Protein AF-M0CWA2-F1 (afdb_monomer_lite)

Organism: NCBI:txid1227487

Secondary structure (DSSP, 8-state):
-HHHHHH-SS-EEEEEEEESS-EEEEEE-HHHHTTSSSHHHHHHHHHHHHHHHHHHHHHHHHHHTTS--TT-EEEEEEEETTEEEEEEEETTEEEEEEE-TT--HHHHHHHHHHHTT-

Structure (mmCIF, N/CA/C/O backbone):
data_AF-M0CWA2-F1
#
_entry.id   AF-M0CWA2-F1
#
loop_
_atom_site.group_PDB
_atom_site.id
_atom_site.type_symbol
_atom_site.label_atom_id
_atom_site.label_alt_id
_atom_site.label_comp_id
_atom_site.label_asym_id
_atom_site.label_entity_id
_atom_site.label_seq_id
_atom_site.pdbx_PDB_ins_code
_atom_site.Cartn_x
_atom_site.Cartn_y
_atom_site.Cartn_z
_atom_site.occupancy
_atom_site.B_iso_or_equiv
_atom_site.auth_seq_id
_atom_site.auth_comp_id
_atom_site.auth_asym_id
_atom_site.auth_atom_id
_atom_site.pdbx_PDB_model_num
ATOM 1 N N . MET A 1 1 ? -8.587 -8.935 -3.428 1.00 77.00 1 MET A N 1
ATOM 2 C CA . MET A 1 1 ? -7.908 -8.562 -4.691 1.00 77.00 1 MET A CA 1
ATOM 3 C C . MET A 1 1 ? -8.862 -8.259 -5.840 1.00 77.00 1 MET A C 1
ATOM 5 O O . MET A 1 1 ? -8.631 -7.274 -6.528 1.00 77.00 1 MET A O 1
ATOM 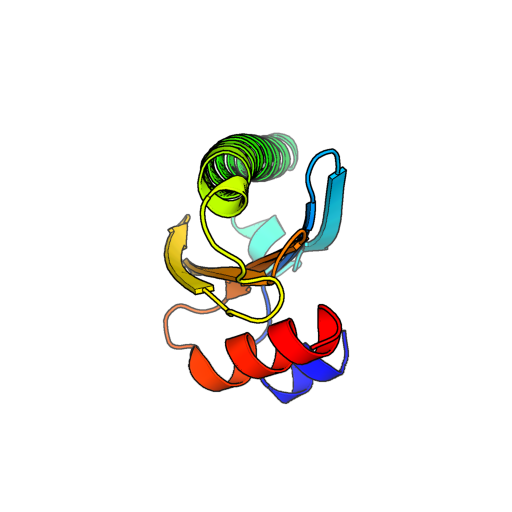9 N N . GLU A 1 2 ? -9.936 -9.028 -6.055 1.00 81.81 2 GLU A N 1
ATOM 10 C CA . GLU A 1 2 ? -10.911 -8.714 -7.119 1.00 81.81 2 GLU A CA 1
ATOM 11 C C . GLU A 1 2 ? -11.563 -7.329 -6.984 1.00 81.81 2 GLU A C 1
ATOM 13 O O . GLU A 1 2 ? -11.752 -6.662 -7.994 1.00 81.81 2 GLU A O 1
ATOM 18 N N . THR A 1 3 ? -11.842 -6.863 -5.760 1.00 83.38 3 THR A N 1
ATOM 19 C CA . THR A 1 3 ? -12.430 -5.534 -5.503 1.00 83.38 3 THR A CA 1
ATOM 20 C C . THR A 1 3 ? -11.581 -4.401 -6.080 1.00 83.38 3 THR A C 1
ATOM 22 O O . THR A 1 3 ? -12.081 -3.587 -6.848 1.00 83.38 3 THR A O 1
ATOM 25 N N . LEU A 1 4 ? -10.275 -4.396 -5.789 1.00 84.06 4 LEU A N 1
ATOM 26 C CA . LEU A 1 4 ? -9.340 -3.399 -6.319 1.00 84.06 4 LEU A CA 1
ATOM 27 C C . LEU A 1 4 ? -9.219 -3.488 -7.842 1.00 84.06 4 LEU A C 1
ATOM 29 O O . LEU A 1 4 ? -9.247 -2.468 -8.516 1.00 84.06 4 LEU A O 1
ATOM 33 N N . ARG A 1 5 ? -9.154 -4.706 -8.396 1.00 84.19 5 ARG A N 1
ATOM 34 C CA . ARG A 1 5 ? -9.082 -4.908 -9.852 1.00 84.19 5 ARG A CA 1
ATOM 35 C C . ARG A 1 5 ? -10.316 -4.400 -10.596 1.00 84.19 5 ARG A C 1
ATOM 37 O O . ARG A 1 5 ? -10.178 -3.953 -11.721 1.00 84.19 5 ARG A O 1
ATOM 44 N N . ARG A 1 6 ? -11.507 -4.478 -9.995 1.00 86.44 6 ARG A N 1
ATOM 45 C CA . ARG A 1 6 ? -12.745 -3.935 -10.587 1.00 86.44 6 ARG A CA 1
ATOM 46 C C . ARG A 1 6 ? -12.842 -2.415 -10.467 1.00 86.44 6 ARG A C 1
ATOM 48 O O . ARG A 1 6 ? -13.552 -1.800 -11.252 1.00 86.44 6 ARG A O 1
ATOM 55 N N . ALA A 1 7 ? -12.183 -1.837 -9.466 1.00 86.88 7 ALA A N 1
ATOM 56 C CA . ALA A 1 7 ? -12.152 -0.397 -9.239 1.00 86.88 7 ALA A CA 1
ATOM 57 C C . ALA A 1 7 ? -11.064 0.318 -10.055 1.00 86.88 7 ALA A C 1
ATOM 59 O O . ALA A 1 7 ? -11.153 1.528 -10.255 1.00 86.88 7 ALA A O 1
ATOM 60 N N . ALA A 1 8 ? -10.040 -0.412 -10.498 1.00 85.94 8 ALA A N 1
ATOM 61 C CA . ALA A 1 8 ? -8.975 0.116 -11.332 1.00 85.94 8 ALA A CA 1
ATOM 62 C C . ALA A 1 8 ? -9.403 0.163 -12.807 1.00 85.94 8 ALA A C 1
ATOM 64 O O . ALA A 1 8 ? -10.035 -0.765 -13.308 1.00 85.94 8 ALA A O 1
ATOM 65 N N . ASP A 1 9 ? -9.041 1.247 -13.489 1.00 82.50 9 ASP A N 1
ATOM 66 C CA . ASP A 1 9 ? -9.178 1.374 -14.942 1.00 82.50 9 ASP A CA 1
ATOM 67 C C . ASP A 1 9 ? -7.967 0.721 -15.640 1.00 82.50 9 ASP A C 1
ATOM 69 O O . ASP A 1 9 ? -8.109 0.112 -16.694 1.00 82.50 9 ASP A O 1
ATOM 73 N N . GLU A 1 10 ? -6.801 0.782 -14.990 1.00 87.62 10 GLU A N 1
ATOM 74 C CA . GLU A 1 10 ? -5.520 0.225 -15.419 1.00 87.62 10 GLU A CA 1
ATOM 75 C C . GLU A 1 10 ? -5.021 -0.867 -14.446 1.00 87.62 10 GLU A C 1
ATOM 77 O O . GLU A 1 10 ? -5.470 -0.945 -13.297 1.00 87.62 10 GLU A O 1
ATOM 82 N N . PRO A 1 11 ? -4.065 -1.722 -14.855 1.00 86.44 11 PRO A N 1
ATOM 83 C CA . PRO A 1 11 ? -3.453 -2.700 -13.962 1.00 86.44 11 PRO A CA 1
ATOM 84 C C . PRO A 1 11 ? -2.823 -2.056 -12.717 1.00 86.44 11 PRO A C 1
ATOM 86 O O . PRO A 1 11 ? -2.191 -1.004 -12.781 1.00 86.44 11 PRO A O 1
ATOM 89 N N . ILE A 1 12 ? -2.969 -2.725 -11.573 1.00 90.62 12 ILE A N 1
ATOM 90 C CA . ILE A 1 12 ? -2.335 -2.312 -10.318 1.00 90.62 12 ILE A CA 1
ATOM 91 C C . ILE A 1 12 ? -0.933 -2.909 -10.262 1.00 90.62 12 ILE A C 1
ATOM 93 O O . ILE A 1 12 ? -0.773 -4.115 -10.431 1.00 90.62 12 ILE A O 1
ATOM 97 N N . ASP A 1 13 ? 0.063 -2.075 -9.986 1.00 92.00 13 ASP A N 1
ATOM 98 C CA . ASP A 1 13 ? 1.467 -2.469 -9.988 1.00 92.00 13 ASP A CA 1
ATOM 99 C C . ASP A 1 13 ? 1.945 -3.027 -8.657 1.00 92.00 13 ASP A C 1
ATOM 101 O O . ASP A 1 13 ? 2.770 -3.936 -8.629 1.00 92.00 13 ASP A O 1
ATOM 105 N N . LEU A 1 14 ? 1.430 -2.501 -7.549 1.00 93.12 14 LEU A N 1
ATOM 106 C CA . LEU A 1 14 ? 1.772 -2.979 -6.217 1.00 93.12 14 LEU A CA 1
ATOM 107 C C . LEU A 1 14 ? 0.575 -2.867 -5.286 1.00 93.12 14 LEU A C 1
ATOM 109 O O . LEU A 1 14 ? -0.151 -1.874 -5.322 1.00 93.12 14 LEU A O 1
ATOM 113 N N . VAL A 1 15 ? 0.399 -3.876 -4.432 1.00 93.19 15 VAL A N 1
ATOM 114 C CA . VAL A 1 15 ? -0.535 -3.832 -3.301 1.00 93.19 15 VAL A CA 1
ATOM 115 C C . VAL A 1 15 ? 0.176 -4.333 -2.057 1.00 93.19 15 VAL A C 1
ATOM 117 O O . VAL A 1 15 ? 0.625 -5.481 -2.020 1.00 93.19 15 VAL A O 1
ATOM 120 N N . ALA A 1 16 ? 0.212 -3.498 -1.026 1.00 91.56 16 ALA A N 1
ATOM 121 C CA . ALA A 1 16 ? 0.672 -3.871 0.303 1.00 91.56 16 ALA A CA 1
ATOM 122 C C . ALA A 1 16 ? -0.311 -3.378 1.369 1.00 91.56 16 ALA A C 1
ATOM 124 O O . ALA A 1 16 ? -0.945 -2.336 1.205 1.00 91.56 16 ALA A O 1
ATOM 125 N N . VAL A 1 17 ? -0.441 -4.121 2.464 1.00 88.69 17 VAL A N 1
ATOM 126 C CA . VAL A 1 17 ? -1.149 -3.674 3.672 1.00 88.69 17 VAL A CA 1
ATOM 127 C C . VAL A 1 17 ? -0.120 -3.492 4.764 1.00 88.69 17 VAL A C 1
ATOM 129 O O . VAL A 1 17 ? 0.789 -4.302 4.902 1.00 88.69 17 VAL A O 1
ATOM 132 N N . TYR A 1 18 ? -0.273 -2.447 5.556 1.00 83.94 18 TYR A N 1
ATOM 133 C CA . TYR A 1 18 ? 0.570 -2.211 6.712 1.00 83.94 18 TYR A CA 1
ATOM 134 C C . TYR A 1 18 ? -0.276 -1.964 7.954 1.00 83.94 18 TYR A C 1
ATOM 136 O O . TYR A 1 18 ? -1.417 -1.497 7.901 1.00 83.94 18 TYR A O 1
ATOM 144 N N . GLY A 1 19 ? 0.298 -2.310 9.094 1.00 76.88 19 GLY A N 1
ATOM 145 C CA . GLY A 1 19 ? -0.230 -2.016 10.416 1.00 76.88 19 GLY A CA 1
ATOM 146 C C . GLY A 1 19 ? 0.904 -1.621 11.351 1.00 76.88 19 GLY A C 1
ATOM 147 O O . GLY A 1 19 ? 2.048 -1.464 10.931 1.00 76.88 19 GLY A O 1
ATOM 148 N N . ALA A 1 20 ? 0.604 -1.512 12.644 1.00 71.06 20 ALA A N 1
ATOM 149 C CA . ALA A 1 20 ? 1.572 -1.068 13.651 1.00 71.06 20 ALA A CA 1
ATOM 150 C C . ALA A 1 20 ? 2.892 -1.862 13.661 1.00 71.06 20 ALA A C 1
ATOM 152 O O . ALA A 1 20 ? 3.935 -1.325 14.028 1.00 71.06 20 ALA A O 1
ATOM 153 N N . THR A 1 21 ? 2.844 -3.142 13.289 1.00 72.25 21 THR A N 1
ATOM 154 C CA . THR A 1 21 ? 3.984 -4.062 13.378 1.00 72.25 21 THR A CA 1
ATOM 155 C C . THR A 1 21 ? 4.166 -4.937 12.140 1.00 72.25 21 THR A C 1
ATOM 157 O O . THR A 1 21 ? 4.999 -5.839 12.175 1.00 72.25 21 THR A O 1
ATOM 160 N N . SER A 1 22 ? 3.383 -4.739 11.077 1.00 79.50 22 SER A N 1
ATOM 161 C CA . SER A 1 22 ? 3.458 -5.579 9.878 1.00 79.50 22 SER A CA 1
ATOM 162 C C . SER A 1 22 ? 3.410 -4.756 8.601 1.00 79.50 22 SER A C 1
ATOM 164 O O . SER A 1 22 ? 2.781 -3.699 8.547 1.00 79.50 22 SER A O 1
ATOM 166 N N . PHE A 1 23 ? 4.095 -5.270 7.584 1.00 83.31 23 PHE A N 1
ATOM 167 C CA . PHE A 1 23 ? 4.020 -4.823 6.204 1.00 83.31 23 PHE A CA 1
ATOM 168 C C . PHE A 1 23 ? 3.902 -6.075 5.336 1.00 83.31 23 PHE A C 1
ATOM 170 O O . PHE A 1 23 ? 4.849 -6.847 5.193 1.00 83.31 23 PHE A O 1
ATOM 177 N N . ASP A 1 24 ? 2.707 -6.298 4.812 1.00 87.94 24 ASP A N 1
ATOM 178 C CA . ASP A 1 24 ? 2.319 -7.488 4.078 1.00 87.94 24 ASP A CA 1
ATOM 179 C C . ASP A 1 24 ? 2.178 -7.126 2.596 1.00 87.94 24 ASP A C 1
ATOM 181 O O . ASP A 1 24 ? 1.243 -6.434 2.186 1.00 87.94 24 ASP A O 1
ATOM 185 N N . LEU A 1 25 ? 3.130 -7.581 1.780 1.00 89.44 25 LEU A N 1
ATOM 186 C CA . LEU A 1 25 ? 3.126 -7.385 0.332 1.00 89.44 25 LEU A CA 1
ATOM 187 C C . LEU A 1 25 ? 2.267 -8.466 -0.339 1.00 89.44 25 LEU A C 1
ATOM 189 O O . LEU A 1 25 ? 2.610 -9.646 -0.313 1.00 89.44 25 LEU A O 1
ATOM 193 N N . PHE A 1 26 ? 1.164 -8.067 -0.971 1.00 90.00 26 PHE A N 1
ATOM 194 C CA . PHE A 1 26 ? 0.215 -8.991 -1.605 1.00 90.00 26 PHE A CA 1
ATOM 195 C C . PHE A 1 26 ? 0.412 -9.121 -3.108 1.00 90.00 26 PHE A C 1
ATOM 197 O O . PHE A 1 26 ? 0.031 -10.136 -3.695 1.00 90.00 26 PHE A O 1
ATOM 204 N N . HIS A 1 27 ? 0.936 -8.081 -3.753 1.00 90.81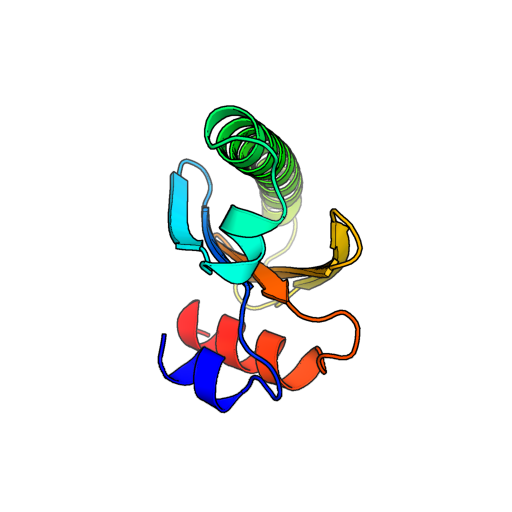 27 HIS A N 1
ATOM 205 C CA . HIS A 1 27 ? 1.117 -8.077 -5.195 1.00 90.81 27 HIS A CA 1
ATOM 206 C C . HIS A 1 27 ? 2.219 -7.132 -5.630 1.00 90.81 27 HIS A C 1
ATOM 208 O O . HIS A 1 27 ? 2.329 -6.025 -5.113 1.00 90.81 27 HIS A O 1
ATOM 214 N N . VAL A 1 28 ? 2.965 -7.593 -6.628 1.00 91.56 28 VAL A N 1
ATOM 215 C CA . VAL A 1 28 ? 3.882 -6.825 -7.461 1.00 91.56 28 VAL A CA 1
ATOM 216 C C . VAL A 1 28 ? 3.627 -7.288 -8.894 1.00 91.56 28 VAL A C 1
ATOM 218 O O . VAL A 1 28 ? 3.558 -8.496 -9.139 1.00 91.56 28 VAL A O 1
ATOM 221 N N . SER A 1 29 ? 3.435 -6.359 -9.824 1.00 90.44 29 SER A N 1
ATOM 222 C CA . SER A 1 29 ? 3.245 -6.672 -11.238 1.00 90.44 29 SER A CA 1
ATOM 223 C C . SER A 1 29 ? 4.580 -7.022 -11.905 1.00 90.44 29 SER A C 1
ATOM 225 O O . SER A 1 29 ? 5.650 -6.548 -11.506 1.00 90.44 29 SER A O 1
ATOM 227 N N . ASP A 1 30 ? 4.530 -7.822 -12.972 1.00 88.38 30 ASP A N 1
ATOM 228 C CA . ASP A 1 30 ? 5.693 -8.035 -13.842 1.00 88.38 30 ASP A CA 1
ATOM 229 C C . ASP A 1 30 ? 6.176 -6.720 -14.466 1.00 88.38 30 ASP A C 1
ATOM 231 O O . ASP A 1 30 ? 7.375 -6.506 -14.592 1.00 88.38 30 ASP A O 1
ATOM 235 N N . ALA A 1 31 ? 5.260 -5.802 -14.795 1.00 86.88 31 ALA A N 1
ATOM 236 C CA . ALA A 1 31 ? 5.599 -4.497 -15.361 1.00 86.88 31 ALA A CA 1
ATOM 237 C C . ALA A 1 31 ? 6.366 -3.600 -14.376 1.00 86.88 31 ALA A C 1
ATOM 239 O O . ALA A 1 31 ? 7.238 -2.839 -14.791 1.00 86.88 31 ALA A O 1
ATOM 240 N N . LEU A 1 32 ? 6.047 -3.670 -13.081 1.00 87.94 32 LEU A N 1
ATOM 241 C CA . LEU A 1 32 ? 6.819 -3.008 -12.032 1.00 87.94 32 LEU A CA 1
ATOM 242 C C . LEU A 1 32 ? 8.157 -3.704 -11.820 1.00 87.94 32 LEU A C 1
ATOM 244 O O . LEU A 1 32 ? 9.183 -3.042 -11.733 1.00 87.94 32 LEU A O 1
ATOM 248 N N . SER A 1 33 ? 8.162 -5.034 -11.798 1.00 87.94 33 SER A N 1
ATOM 249 C CA . SER A 1 33 ? 9.394 -5.805 -11.618 1.00 87.94 33 SER A CA 1
ATOM 250 C C . SER A 1 33 ? 10.393 -5.555 -12.750 1.00 87.94 33 SER A C 1
ATOM 252 O O . SER A 1 33 ? 11.579 -5.394 -12.491 1.00 87.94 33 SER A O 1
ATOM 254 N N . ALA A 1 34 ? 9.909 -5.454 -13.990 1.00 88.69 34 ALA A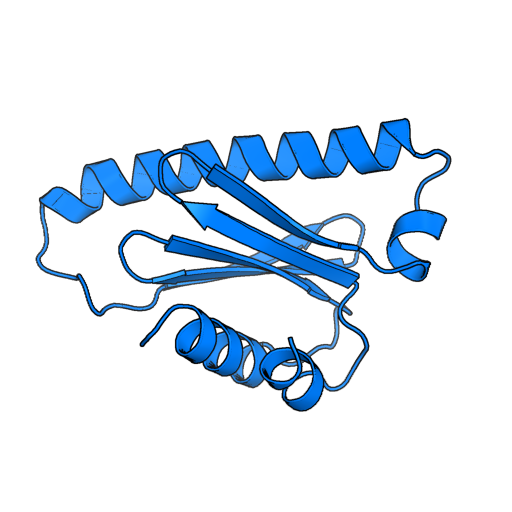 N 1
ATOM 255 C CA . ALA A 1 34 ? 10.717 -5.195 -15.177 1.00 88.69 34 ALA A CA 1
ATOM 256 C C . ALA A 1 34 ? 11.204 -3.741 -15.298 1.00 88.69 34 ALA A C 1
ATOM 258 O O . ALA A 1 34 ? 12.087 -3.479 -16.110 1.00 88.69 34 ALA A O 1
ATOM 259 N N . SER A 1 35 ? 10.644 -2.793 -14.531 1.00 88.69 35 SER A N 1
ATOM 260 C CA . SER A 1 35 ? 11.152 -1.413 -14.514 1.00 88.69 35 SER A CA 1
ATOM 261 C C . SER A 1 35 ? 12.389 -1.219 -13.634 1.00 88.69 35 SER A C 1
ATOM 263 O O . SER A 1 35 ? 12.977 -0.144 -13.680 1.00 88.69 35 SER A O 1
ATOM 265 N N . TYR A 1 36 ? 12.791 -2.232 -12.862 1.00 87.81 36 TYR A N 1
ATOM 266 C CA . TYR A 1 36 ? 14.044 -2.223 -12.106 1.00 87.81 36 TYR A CA 1
ATOM 267 C C . TYR A 1 36 ? 15.100 -3.063 -12.825 1.00 87.81 36 TYR A C 1
ATOM 269 O O . TYR A 1 36 ? 14.787 -4.123 -13.369 1.00 87.81 36 TYR A O 1
ATOM 277 N N . ASP A 1 37 ? 16.357 -2.611 -12.786 1.00 85.31 37 ASP A N 1
ATOM 278 C CA . ASP A 1 37 ? 17.495 -3.330 -13.377 1.00 85.31 37 ASP A CA 1
ATOM 279 C C . ASP A 1 37 ? 17.672 -4.730 -12.778 1.00 85.31 37 ASP A C 1
ATOM 281 O O . ASP A 1 37 ? 18.055 -5.681 -13.463 1.00 85.31 37 ASP A O 1
ATOM 285 N N . ASP A 1 38 ? 17.380 -4.866 -11.484 1.00 87.00 38 ASP A N 1
ATOM 286 C CA . ASP A 1 38 ? 17.518 -6.113 -10.760 1.00 87.00 38 ASP A CA 1
ATOM 287 C C . ASP A 1 38 ? 16.535 -6.223 -9.581 1.00 87.00 38 ASP A C 1
ATOM 289 O O . ASP A 1 38 ? 15.966 -5.250 -9.077 1.00 87.00 38 ASP A O 1
ATOM 293 N N . ARG A 1 39 ? 16.347 -7.459 -9.110 1.00 83.56 39 ARG A N 1
ATOM 294 C CA . ARG A 1 39 ? 15.432 -7.770 -8.006 1.00 83.56 39 ARG A CA 1
ATOM 295 C C . ARG A 1 39 ? 15.856 -7.129 -6.682 1.00 83.56 39 ARG A C 1
ATOM 297 O O . ARG A 1 39 ? 14.981 -6.832 -5.874 1.00 83.56 39 ARG A O 1
ATOM 304 N N . ALA A 1 40 ? 17.152 -6.966 -6.416 1.00 85.50 40 ALA A N 1
ATOM 305 C CA . ALA A 1 40 ? 17.610 -6.327 -5.185 1.00 85.50 40 ALA A CA 1
ATOM 306 C C . ALA A 1 40 ? 17.224 -4.844 -5.166 1.00 85.50 40 ALA A C 1
ATOM 308 O O . ALA A 1 40 ? 16.777 -4.372 -4.126 1.00 85.50 40 ALA A O 1
ATOM 309 N N . SER A 1 41 ? 17.288 -4.159 -6.311 1.00 86.94 41 SER A N 1
ATOM 310 C CA . SER A 1 41 ? 16.827 -2.772 -6.447 1.00 86.94 41 SER A CA 1
ATOM 311 C C . SER A 1 41 ? 15.326 -2.631 -6.148 1.00 86.94 41 SER A C 1
ATOM 313 O O . SER A 1 41 ? 14.944 -1.826 -5.302 1.00 86.94 41 SER A O 1
ATOM 315 N N . LEU A 1 42 ? 14.477 -3.494 -6.723 1.00 86.31 42 LEU A N 1
ATOM 316 C CA . LEU A 1 42 ? 13.044 -3.542 -6.389 1.00 86.31 42 LEU A CA 1
ATOM 317 C C . LEU A 1 42 ? 12.802 -3.795 -4.890 1.00 86.31 42 LEU A C 1
ATOM 319 O O . LEU A 1 42 ? 11.975 -3.136 -4.261 1.00 86.31 42 LEU A O 1
ATOM 323 N N . VAL A 1 43 ? 13.504 -4.773 -4.310 1.00 86.12 43 VAL A N 1
ATOM 324 C CA . VAL A 1 43 ? 13.364 -5.114 -2.885 1.00 86.12 43 VAL A CA 1
ATOM 325 C C . VAL A 1 43 ? 13.803 -3.952 -1.997 1.00 86.12 43 VAL A C 1
ATOM 327 O O . VAL A 1 43 ? 13.149 -3.702 -0.986 1.00 86.12 43 VAL A O 1
ATOM 330 N N . ALA A 1 44 ? 14.864 -3.235 -2.368 1.00 88.12 44 ALA A N 1
ATOM 331 C CA . ALA A 1 44 ? 15.328 -2.060 -1.643 1.00 88.12 44 ALA A CA 1
ATOM 332 C C . ALA A 1 44 ? 14.267 -0.955 -1.666 1.00 88.12 44 ALA A C 1
ATOM 334 O O . ALA A 1 44 ? 13.896 -0.472 -0.602 1.00 88.12 44 ALA A O 1
ATOM 335 N N . THR A 1 45 ? 13.690 -0.644 -2.831 1.00 88.56 45 THR A N 1
ATOM 336 C CA . THR A 1 45 ? 12.608 0.347 -2.938 1.00 88.56 45 THR A CA 1
ATOM 337 C C . THR A 1 45 ? 11.376 -0.043 -2.121 1.00 88.56 45 THR A C 1
ATOM 339 O O . THR A 1 45 ? 10.808 0.794 -1.425 1.00 88.56 45 THR A O 1
ATOM 342 N N . ILE A 1 46 ? 10.961 -1.315 -2.154 1.00 87.06 46 ILE A N 1
ATOM 343 C CA . ILE A 1 46 ? 9.826 -1.787 -1.341 1.00 87.06 46 ILE A CA 1
ATOM 344 C C . ILE A 1 46 ? 10.148 -1.707 0.157 1.00 87.06 46 ILE A C 1
ATOM 346 O O . ILE A 1 46 ? 9.265 -1.383 0.947 1.00 87.06 46 ILE A O 1
ATOM 350 N N . SER A 1 47 ? 11.387 -2.006 0.551 1.00 84.75 47 SER A N 1
ATOM 351 C CA . SER A 1 47 ? 11.816 -1.937 1.954 1.00 84.75 47 SER A CA 1
ATOM 352 C C . SER A 1 47 ? 11.832 -0.497 2.460 1.00 84.75 47 SER A C 1
ATOM 354 O O . SER A 1 47 ? 11.286 -0.238 3.526 1.00 84.75 47 SER A O 1
ATOM 356 N N . ASP A 1 48 ? 12.365 0.433 1.669 1.00 89.44 48 ASP A N 1
ATOM 357 C CA . ASP A 1 48 ? 12.385 1.865 1.983 1.00 89.44 48 ASP A CA 1
ATOM 358 C C . ASP A 1 48 ? 10.957 2.414 2.130 1.00 89.44 48 ASP A C 1
ATOM 360 O O . ASP A 1 48 ? 10.610 3.024 3.141 1.00 89.44 48 ASP A O 1
ATOM 364 N N . LEU A 1 49 ? 10.071 2.046 1.196 1.00 86.81 49 LEU A N 1
ATOM 365 C CA . LEU A 1 49 ? 8.645 2.353 1.281 1.00 86.81 49 LEU A CA 1
ATOM 366 C C . LEU A 1 49 ? 8.008 1.764 2.549 1.00 86.81 49 LEU A C 1
ATOM 368 O O . LEU A 1 49 ? 7.217 2.430 3.210 1.00 86.81 49 LEU A O 1
ATOM 372 N N . ALA A 1 50 ? 8.331 0.521 2.911 1.00 83.88 50 ALA A N 1
ATOM 373 C CA . ALA A 1 50 ? 7.806 -0.103 4.122 1.00 83.88 50 ALA A CA 1
ATOM 374 C C . ALA A 1 50 ? 8.281 0.609 5.401 1.00 83.88 50 ALA A C 1
ATOM 376 O O . ALA A 1 50 ? 7.496 0.753 6.342 1.00 83.88 50 ALA A O 1
ATOM 377 N N . GLU A 1 51 ? 9.536 1.063 5.442 1.00 85.81 51 GLU A N 1
ATOM 378 C CA . GLU A 1 51 ? 10.084 1.838 6.557 1.00 85.81 51 GLU A CA 1
ATOM 379 C C . GLU A 1 51 ? 9.412 3.210 6.671 1.00 85.81 51 GLU A C 1
ATOM 381 O O . GLU A 1 51 ? 8.892 3.527 7.746 1.00 85.81 51 GLU A O 1
ATOM 386 N N . GLU A 1 52 ? 9.299 3.956 5.566 1.00 85.31 52 GLU A N 1
ATOM 387 C CA . GLU A 1 52 ? 8.598 5.247 5.528 1.00 85.31 52 GLU A CA 1
ATOM 388 C C . GLU A 1 52 ? 7.152 5.098 6.026 1.00 85.31 52 GLU A C 1
ATOM 390 O O . GLU A 1 52 ? 6.697 5.843 6.899 1.00 85.31 52 GLU A O 1
ATOM 395 N N . MET A 1 53 ? 6.432 4.080 5.538 1.00 79.81 53 MET A N 1
ATOM 396 C CA . MET A 1 53 ? 5.047 3.825 5.946 1.00 79.81 53 MET A CA 1
ATOM 397 C C . MET A 1 53 ? 4.935 3.444 7.417 1.00 79.81 53 MET A C 1
ATOM 399 O O . MET A 1 53 ? 3.969 3.831 8.077 1.00 79.81 53 MET A O 1
ATOM 403 N N . ARG A 1 54 ? 5.915 2.719 7.966 1.00 76.69 54 ARG A N 1
ATOM 404 C CA . ARG A 1 54 ? 5.945 2.403 9.397 1.00 76.69 54 ARG A CA 1
ATOM 405 C C . ARG A 1 54 ? 6.132 3.668 10.228 1.00 76.69 54 ARG A C 1
ATOM 407 O O . ARG A 1 54 ? 5.449 3.829 11.238 1.00 76.69 54 ARG A O 1
ATOM 414 N N . GLU A 1 55 ? 7.029 4.561 9.820 1.00 81.44 55 GLU A N 1
ATOM 415 C CA . GLU A 1 55 ? 7.246 5.841 10.494 1.00 81.44 55 GLU A CA 1
ATOM 416 C C . GLU A 1 55 ? 6.012 6.745 10.428 1.00 81.44 55 GLU A C 1
ATOM 418 O O . GLU A 1 55 ? 5.607 7.293 11.460 1.00 81.44 55 GLU A O 1
ATOM 423 N N . GLU A 1 56 ? 5.377 6.866 9.255 1.00 77.56 56 GLU A N 1
ATOM 424 C CA . GLU A 1 56 ? 4.120 7.606 9.105 1.00 77.56 56 GLU A CA 1
ATOM 425 C C . GLU A 1 56 ? 3.029 6.979 9.978 1.00 77.56 56 GLU A C 1
ATOM 427 O O . GLU A 1 56 ? 2.382 7.688 10.746 1.00 77.56 56 GLU A O 1
ATOM 432 N N . PHE A 1 57 ? 2.868 5.655 9.960 1.00 72.62 57 PHE A N 1
ATOM 433 C CA . PHE A 1 57 ? 1.863 4.968 10.766 1.00 72.62 57 PHE A CA 1
ATOM 434 C C . PHE A 1 57 ? 2.083 5.154 12.275 1.00 72.62 57 PHE A C 1
ATOM 436 O O . PHE A 1 57 ? 1.130 5.440 12.999 1.00 72.62 57 PHE A O 1
ATOM 443 N N . VAL A 1 58 ? 3.322 5.044 12.771 1.00 74.88 58 VAL A N 1
ATOM 444 C CA . VAL A 1 58 ? 3.640 5.329 14.182 1.00 74.88 58 VAL A CA 1
ATOM 445 C C . VAL A 1 58 ? 3.328 6.784 14.512 1.00 74.88 58 VAL A C 1
ATOM 447 O O . VAL A 1 58 ? 2.695 7.052 15.532 1.00 74.88 58 VAL A O 1
ATOM 450 N N . ARG A 1 59 ? 3.709 7.726 13.643 1.00 72.88 59 ARG A N 1
ATOM 451 C CA . ARG A 1 59 ? 3.391 9.146 13.816 1.00 72.88 59 ARG A CA 1
ATOM 452 C C . ARG A 1 59 ? 1.877 9.358 13.890 1.00 72.88 59 ARG A C 1
ATOM 454 O O . ARG A 1 59 ? 1.409 9.973 14.843 1.00 72.88 59 ARG A O 1
ATOM 461 N N . HIS A 1 60 ? 1.108 8.790 12.964 1.00 68.62 60 HIS A N 1
ATOM 462 C CA . HIS A 1 60 ? -0.356 8.845 12.963 1.00 68.62 60 HIS A CA 1
ATOM 463 C C . HIS A 1 60 ? -0.958 8.208 14.227 1.00 68.62 60 HIS A C 1
ATOM 465 O O . HIS A 1 60 ? -1.804 8.820 14.874 1.00 68.62 60 HIS A O 1
ATOM 471 N N . GLY A 1 61 ? -0.488 7.028 14.641 1.00 64.12 61 GLY A N 1
ATOM 472 C CA . GLY A 1 61 ? -0.961 6.323 15.836 1.00 64.12 61 GLY A CA 1
ATOM 473 C C . GLY A 1 61 ? -0.675 7.063 17.148 1.00 64.12 61 GLY A C 1
ATOM 474 O O . GLY A 1 61 ? -1.533 7.098 18.032 1.00 64.12 61 GLY A O 1
ATOM 475 N N . LEU A 1 62 ? 0.488 7.716 17.259 1.00 57.94 62 LEU A N 1
ATOM 476 C CA . LEU A 1 62 ? 0.855 8.551 18.411 1.00 57.94 62 LEU A CA 1
ATOM 477 C C . LEU A 1 62 ? -0.079 9.762 18.575 1.00 57.94 62 LEU A C 1
ATOM 479 O O . LEU A 1 62 ? -0.329 10.186 19.703 1.00 57.94 62 LEU A O 1
ATOM 483 N N . PHE A 1 63 ? -0.635 10.293 17.480 1.00 54.97 63 PHE A N 1
ATOM 484 C CA . PHE A 1 63 ? -1.578 11.418 17.517 1.00 54.97 63 PHE A CA 1
ATOM 485 C C . PHE A 1 63 ? -3.058 10.995 17.503 1.00 54.97 63 PHE A C 1
ATOM 487 O O . PHE A 1 63 ? -3.908 11.739 17.998 1.00 54.97 63 PHE A O 1
ATOM 494 N N . ALA A 1 64 ? -3.384 9.791 17.023 1.00 53.81 64 ALA A N 1
ATOM 495 C CA . ALA A 1 64 ? -4.744 9.245 17.019 1.00 53.81 64 ALA A CA 1
ATOM 496 C C . ALA A 1 64 ? -5.289 8.977 18.436 1.00 53.81 64 ALA A C 1
ATOM 498 O O . ALA A 1 64 ? -6.492 9.063 18.661 1.00 53.81 64 ALA A O 1
ATOM 499 N N . GLY A 1 65 ? -4.421 8.736 19.427 1.00 47.38 65 GLY A N 1
ATOM 500 C CA . GLY A 1 65 ? -4.819 8.568 20.834 1.00 47.38 65 GLY A CA 1
ATOM 501 C C . GLY A 1 65 ? -5.464 9.804 21.485 1.00 47.38 65 GLY A C 1
ATOM 502 O O . GLY A 1 65 ? -6.044 9.690 22.562 1.00 47.38 65 GLY A O 1
ATOM 503 N N . LEU A 1 66 ? -5.398 10.978 20.842 1.00 49.88 66 LEU A N 1
ATOM 504 C CA . LEU A 1 66 ? -5.969 12.235 21.342 1.00 49.88 66 LEU A CA 1
ATOM 505 C C . LEU A 1 66 ? -7.325 12.596 20.712 1.00 49.88 66 LEU A C 1
ATOM 507 O O . LEU A 1 66 ? -7.941 13.577 21.135 1.00 49.88 66 LEU A O 1
ATOM 511 N N . ARG A 1 67 ? -7.815 11.840 19.717 1.00 47.66 67 ARG A N 1
ATOM 512 C CA . ARG A 1 67 ? -9.133 12.072 19.101 1.00 47.66 67 ARG A CA 1
ATOM 513 C C . ARG A 1 67 ? -9.851 10.750 18.798 1.00 47.66 67 ARG A C 1
ATOM 515 O O . ARG A 1 67 ? -9.256 9.853 18.216 1.00 47.66 67 ARG A O 1
ATOM 522 N N . PRO A 1 68 ? -11.140 10.606 19.152 1.00 42.38 68 PRO A N 1
ATOM 523 C CA . PRO A 1 68 ? -11.896 9.383 18.899 1.00 42.38 68 PRO A CA 1
ATOM 524 C C . PRO A 1 68 ? -12.246 9.273 17.405 1.00 42.38 68 PRO A C 1
ATOM 526 O O . PRO A 1 68 ? -13.323 9.682 16.984 1.00 42.38 68 PRO A O 1
ATOM 529 N N . THR A 1 69 ? -11.338 8.744 16.584 1.00 51.09 69 THR A N 1
ATOM 530 C CA . THR A 1 69 ? -11.520 8.648 15.122 1.00 51.09 69 THR A CA 1
ATOM 531 C C . THR A 1 69 ? -11.221 7.246 14.586 1.00 51.09 69 THR A C 1
ATOM 533 O O . THR A 1 69 ? -10.597 7.078 13.548 1.00 51.09 69 THR A O 1
ATOM 536 N N . GLN A 1 70 ? -11.744 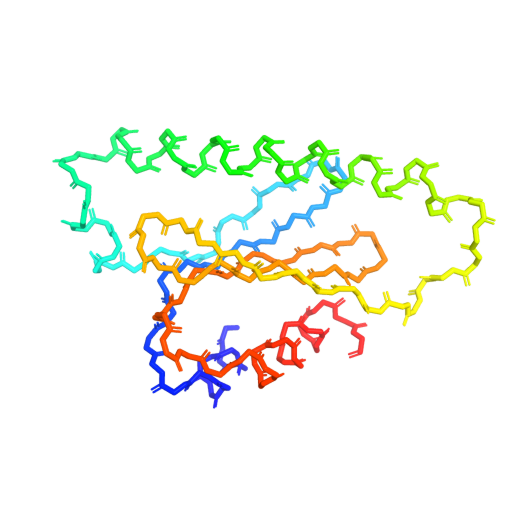6.197 15.234 1.00 51.94 70 GLN A N 1
ATOM 537 C CA . GLN A 1 70 ? -11.660 4.816 14.713 1.00 51.94 70 GLN A CA 1
ATOM 538 C C . GLN A 1 70 ? -12.407 4.591 13.376 1.00 51.94 70 GLN A C 1
ATOM 540 O O . GLN A 1 70 ? -12.346 3.497 12.827 1.00 51.94 70 GLN A O 1
ATOM 545 N N . LYS A 1 71 ? -13.117 5.600 12.848 1.00 53.47 71 LYS A N 1
ATOM 546 C C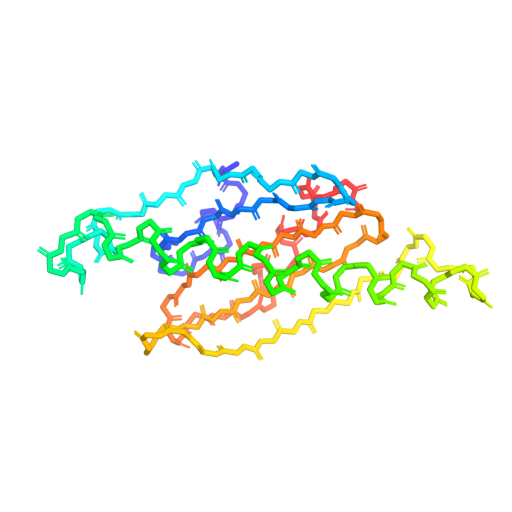A . LYS A 1 71 ? -13.898 5.527 11.598 1.00 53.47 71 LYS A CA 1
ATOM 547 C C . LYS A 1 71 ? -13.530 6.590 10.556 1.00 53.47 71 LYS A C 1
ATOM 549 O O . LYS A 1 71 ? -14.266 6.757 9.588 1.00 53.47 71 LYS A O 1
ATOM 554 N N . GLN A 1 72 ? -12.460 7.357 10.764 1.00 62.09 72 GLN A N 1
ATOM 555 C CA . GLN A 1 72 ? -12.066 8.379 9.797 1.00 62.09 72 GLN A CA 1
ATOM 556 C C . GLN A 1 72 ? -11.087 7.765 8.800 1.00 62.09 72 GLN A C 1
ATOM 558 O O . GLN A 1 72 ? -10.074 7.192 9.196 1.00 62.09 72 GLN A O 1
ATOM 563 N N . VAL A 1 73 ? -11.437 7.842 7.518 1.00 67.62 73 VAL A N 1
ATOM 564 C CA . VAL A 1 73 ? -10.546 7.432 6.437 1.00 67.62 73 VAL A CA 1
ATOM 565 C C . VAL A 1 73 ? -9.733 8.637 6.014 1.00 67.62 73 VAL A C 1
ATOM 567 O O . VAL A 1 73 ? -10.289 9.686 5.686 1.00 67.62 73 VAL A O 1
ATOM 570 N N . GLU A 1 74 ? -8.420 8.466 6.025 1.00 78.38 74 GLU A N 1
ATOM 571 C CA . GLU A 1 74 ? -7.464 9.431 5.501 1.00 78.38 74 GLU A CA 1
ATOM 572 C C . GLU A 1 74 ? -6.809 8.816 4.267 1.00 78.38 74 GLU A C 1
ATOM 574 O O . GLU A 1 74 ? -6.503 7.624 4.243 1.00 78.38 74 GLU A O 1
ATOM 579 N N . TYR A 1 75 ? -6.609 9.609 3.218 1.00 84.69 75 TYR A N 1
ATOM 580 C CA . TYR A 1 75 ? -5.868 9.159 2.048 1.00 84.69 75 TYR A CA 1
ATOM 581 C C . TYR A 1 75 ? -4.864 10.222 1.618 1.00 84.69 75 TYR A C 1
ATOM 583 O O . TYR A 1 75 ? -5.108 11.423 1.751 1.00 84.69 75 TYR A O 1
ATOM 591 N N . LYS A 1 76 ? -3.729 9.761 1.102 1.00 88.44 76 LYS A N 1
ATOM 592 C CA . LYS A 1 76 ? -2.640 10.589 0.589 1.00 88.44 76 LYS A CA 1
ATOM 593 C C . LYS A 1 76 ? -2.236 10.048 -0.773 1.00 88.44 76 LYS A C 1
ATOM 595 O O . LYS A 1 76 ? -2.124 8.834 -0.954 1.00 88.44 76 LYS A O 1
ATOM 600 N N . SER A 1 77 ? -2.027 10.947 -1.726 1.00 89.88 77 SER A N 1
ATOM 601 C CA . SER A 1 77 ? -1.484 10.609 -3.036 1.00 89.88 77 SER A CA 1
ATOM 602 C C . SER A 1 77 ? -0.100 11.221 -3.216 1.00 89.88 77 SER A C 1
ATOM 604 O O . SER A 1 77 ? 0.213 12.296 -2.702 1.00 89.88 77 SER A O 1
ATOM 606 N N . GLY A 1 78 ? 0.756 10.491 -3.917 1.00 91.25 78 GLY A N 1
ATOM 607 C CA . GLY A 1 78 ? 2.136 10.859 -4.183 1.00 91.25 78 GLY A CA 1
ATOM 608 C C . GLY A 1 78 ? 2.630 10.228 -5.476 1.00 91.25 78 GLY A C 1
ATOM 609 O O . GLY A 1 78 ? 1.853 9.706 -6.283 1.00 91.25 78 GLY A O 1
ATOM 610 N N . ARG A 1 79 ? 3.945 10.274 -5.679 1.00 91.00 79 ARG A N 1
ATOM 611 C CA . ARG A 1 79 ? 4.604 9.622 -6.809 1.00 91.00 79 ARG A CA 1
ATOM 612 C C . ARG A 1 79 ? 5.809 8.828 -6.336 1.00 91.00 79 ARG A C 1
ATOM 614 O O . ARG A 1 79 ? 6.536 9.297 -5.470 1.00 91.00 79 ARG A O 1
ATOM 621 N N . LEU A 1 80 ? 6.021 7.677 -6.961 1.00 88.31 80 LEU A N 1
ATOM 622 C CA . LEU A 1 80 ? 7.198 6.832 -6.787 1.00 88.31 80 LEU A CA 1
ATOM 623 C C . LEU A 1 80 ? 7.570 6.278 -8.164 1.00 88.31 80 LEU A C 1
ATOM 625 O O . LEU A 1 80 ? 6.707 5.725 -8.844 1.00 88.31 80 LEU A O 1
ATOM 629 N N . ASP A 1 81 ? 8.809 6.505 -8.607 1.00 86.06 81 ASP A N 1
ATOM 630 C CA . ASP A 1 81 ? 9.321 6.041 -9.909 1.00 86.06 81 ASP A CA 1
ATOM 631 C C . ASP A 1 81 ? 8.392 6.359 -11.103 1.00 86.06 81 ASP A C 1
ATOM 633 O O . ASP A 1 81 ? 8.130 5.536 -11.977 1.00 86.06 81 ASP A O 1
ATOM 637 N N . GLY A 1 82 ? 7.821 7.571 -11.121 1.00 87.25 82 GLY A N 1
ATOM 638 C CA . GLY A 1 82 ? 6.903 8.027 -12.178 1.00 87.25 82 GLY A CA 1
ATOM 639 C C . GLY A 1 82 ? 5.483 7.445 -12.108 1.00 87.25 82 GLY A C 1
ATOM 640 O O . GLY A 1 82 ? 4.612 7.871 -12.868 1.00 87.25 82 GLY A O 1
ATOM 641 N N . ARG A 1 83 ? 5.217 6.533 -11.172 1.00 90.69 83 ARG A N 1
ATOM 642 C CA . ARG A 1 83 ? 3.901 5.939 -10.915 1.00 90.69 83 ARG A CA 1
ATOM 643 C C . ARG A 1 83 ? 3.180 6.695 -9.808 1.00 90.69 83 ARG A C 1
ATOM 645 O O . ARG A 1 83 ? 3.797 7.396 -9.003 1.00 90.69 83 ARG A O 1
ATOM 652 N N . LYS A 1 84 ? 1.856 6.576 -9.771 1.00 94.00 84 LYS A N 1
ATOM 653 C CA . LYS A 1 84 ? 1.038 7.169 -8.712 1.00 94.00 84 LYS A CA 1
ATOM 654 C C . LYS A 1 84 ? 1.046 6.241 -7.502 1.00 94.00 84 LYS A C 1
ATOM 656 O O . LYS A 1 84 ? 0.716 5.063 -7.612 1.00 94.00 84 LYS A O 1
ATOM 661 N N . LEU A 1 85 ? 1.417 6.803 -6.357 1.00 93.50 85 LEU A N 1
ATOM 662 C CA . LEU A 1 85 ? 1.387 6.148 -5.056 1.00 93.50 85 LEU A CA 1
ATOM 663 C C . LEU A 1 85 ? 0.125 6.597 -4.323 1.00 93.50 85 LEU A C 1
ATOM 665 O O . LEU A 1 85 ? -0.077 7.795 -4.137 1.00 93.50 85 LEU A O 1
ATOM 669 N N . LEU A 1 86 ? -0.711 5.653 -3.906 1.00 92.38 86 LEU A N 1
ATOM 670 C CA . LEU A 1 86 ? -1.877 5.915 -3.069 1.00 92.38 86 LEU A CA 1
ATOM 671 C C . LEU A 1 86 ? -1.696 5.221 -1.729 1.00 92.38 86 LEU A C 1
ATOM 673 O O . LEU A 1 86 ? -1.455 4.017 -1.673 1.00 92.38 86 LEU A O 1
ATOM 677 N N . GLN A 1 87 ? -1.844 5.988 -0.659 1.00 90.38 87 GLN A N 1
ATOM 678 C CA . GLN A 1 87 ? -1.820 5.500 0.710 1.00 90.38 87 GLN A CA 1
ATOM 679 C C . GLN A 1 87 ? -3.198 5.743 1.313 1.00 90.38 87 GLN A C 1
ATOM 681 O O . GLN A 1 87 ? -3.681 6.877 1.333 1.00 90.38 87 GLN A O 1
ATOM 686 N N . VAL A 1 88 ? -3.845 4.680 1.774 1.00 88.69 88 VAL A N 1
ATOM 687 C CA . VAL A 1 88 ? -5.178 4.729 2.378 1.00 88.69 88 VAL A CA 1
ATOM 688 C C . VAL A 1 88 ? -5.063 4.250 3.809 1.00 88.69 88 VAL A C 1
ATOM 690 O O . VAL A 1 88 ? -4.656 3.119 4.048 1.00 88.69 88 VAL A O 1
ATOM 693 N N . TYR A 1 89 ? -5.448 5.095 4.754 1.00 82.88 89 TYR A N 1
ATOM 694 C CA . TYR A 1 89 ? -5.397 4.832 6.182 1.00 82.88 89 TYR A CA 1
ATOM 695 C C . TYR A 1 89 ? -6.818 4.670 6.714 1.00 82.88 89 TYR A C 1
ATOM 697 O O . TYR A 1 89 ? -7.684 5.518 6.492 1.00 82.88 89 TYR A O 1
ATOM 705 N N . CYS A 1 90 ? -7.053 3.595 7.462 1.00 79.06 90 CYS A N 1
ATOM 706 C CA . CYS A 1 90 ? -8.262 3.447 8.253 1.00 79.06 90 CYS A CA 1
ATOM 707 C C . CYS A 1 90 ? -7.941 2.906 9.647 1.00 79.06 90 CYS A C 1
ATOM 709 O O . CYS A 1 90 ? -7.669 1.715 9.839 1.00 79.06 90 CYS A O 1
ATOM 711 N N . GLY A 1 91 ? -8.040 3.788 10.642 1.00 75.62 91 GLY A N 1
ATOM 712 C CA . GLY A 1 91 ? -7.790 3.447 12.037 1.00 75.62 91 GLY A CA 1
ATOM 713 C C . GLY A 1 91 ? -6.391 2.857 12.225 1.00 75.62 91 GLY A C 1
ATOM 714 O O . GLY A 1 91 ? -5.392 3.539 12.037 1.00 75.62 91 GLY A O 1
ATOM 715 N N . GLY A 1 92 ? -6.327 1.579 12.611 1.00 74.81 92 GLY A N 1
ATOM 716 C CA . GLY A 1 92 ? -5.078 0.872 12.910 1.00 74.81 92 GLY A CA 1
ATOM 717 C C . GLY A 1 92 ? -4.418 0.152 11.727 1.00 74.81 92 GLY A C 1
ATOM 718 O O . GLY A 1 92 ? -3.496 -0.634 11.947 1.00 74.81 92 GLY A O 1
ATOM 719 N N . ARG A 1 93 ? -4.904 0.343 10.497 1.00 81.06 93 ARG A N 1
ATOM 720 C CA . ARG A 1 93 ? -4.360 -0.299 9.292 1.00 81.06 93 ARG A CA 1
ATOM 721 C C . ARG A 1 93 ? -4.277 0.696 8.147 1.00 81.06 93 ARG A C 1
ATOM 723 O O . ARG A 1 93 ? -5.077 1.628 8.078 1.00 81.06 93 ARG A O 1
ATOM 730 N N . GLY A 1 94 ? -3.364 0.452 7.222 1.00 85.88 94 GLY A N 1
ATOM 731 C CA . GLY A 1 94 ? -3.329 1.156 5.956 1.00 85.88 94 GLY A CA 1
ATOM 732 C C . GLY A 1 94 ? -3.020 0.237 4.786 1.00 85.88 94 GLY A C 1
ATOM 733 O O . GLY A 1 94 ? -2.608 -0.910 4.952 1.00 85.88 94 GLY A O 1
ATOM 734 N N . MET A 1 95 ? -3.273 0.738 3.588 1.00 90.50 95 MET A N 1
ATOM 735 C CA . MET A 1 95 ? -3.014 0.060 2.330 1.00 90.50 95 MET A CA 1
ATOM 736 C C . MET A 1 95 ? -2.230 0.990 1.418 1.00 90.50 95 MET A C 1
ATOM 738 O O . MET A 1 95 ? -2.592 2.155 1.257 1.00 90.50 95 MET A O 1
ATOM 742 N N . VAL A 1 96 ? -1.177 0.455 0.812 1.00 92.12 96 VAL A N 1
ATOM 743 C CA . VAL A 1 96 ? -0.409 1.128 -0.228 1.00 92.12 96 VAL A CA 1
ATOM 744 C C . VAL A 1 96 ? -0.725 0.499 -1.572 1.00 92.12 96 VAL A C 1
ATOM 746 O O . VAL A 1 96 ? -0.687 -0.725 -1.725 1.00 92.12 96 VAL A O 1
ATOM 749 N N . LEU A 1 97 ? -1.010 1.356 -2.546 1.00 93.12 97 LEU A N 1
ATOM 750 C CA . LEU A 1 97 ? -1.207 0.994 -3.938 1.00 93.12 97 LEU A CA 1
ATOM 751 C C . LEU A 1 97 ? -0.213 1.768 -4.799 1.00 93.12 97 LEU A C 1
ATOM 753 O O . LEU A 1 97 ? -0.107 2.990 -4.677 1.00 93.12 97 LEU A O 1
ATOM 757 N N . LEU A 1 98 ? 0.461 1.067 -5.704 1.00 93.69 98 LEU A N 1
ATOM 758 C CA . LEU A 1 98 ? 1.187 1.696 -6.803 1.00 93.69 98 LEU A CA 1
ATOM 759 C C . LEU A 1 98 ? 0.421 1.424 -8.094 1.00 93.69 98 LEU A C 1
ATOM 761 O O . LEU A 1 98 ? 0.079 0.276 -8.380 1.00 93.69 98 LEU A O 1
ATOM 765 N N . VAL A 1 99 ? 0.086 2.483 -8.826 1.00 93.50 99 VAL A N 1
ATOM 766 C CA . VAL A 1 99 ? -0.794 2.423 -9.999 1.00 93.50 99 VAL A CA 1
ATOM 767 C C . VAL A 1 99 ? -0.327 3.370 -11.100 1.00 93.50 99 VAL A C 1
ATOM 769 O O . VAL A 1 99 ? 0.499 4.262 -10.877 1.00 93.50 99 VAL A O 1
ATOM 772 N N . HIS A 1 100 ? -0.903 3.207 -12.291 1.00 91.94 100 HIS A N 1
ATOM 773 C CA . HIS A 1 100 ? -0.690 4.113 -13.415 1.00 91.94 100 HIS A CA 1
ATOM 774 C C . HIS A 1 100 ? -0.961 5.586 -13.018 1.00 91.94 100 HIS A C 1
ATOM 776 O O . HIS A 1 100 ? -1.919 5.856 -12.284 1.00 91.94 100 HIS A O 1
ATOM 782 N N . PRO A 1 101 ? -0.160 6.569 -13.482 1.00 89.62 101 PRO A N 1
ATOM 783 C CA . PRO A 1 101 ? -0.310 7.979 -13.105 1.00 89.62 101 PRO A CA 1
ATOM 784 C C . PRO A 1 101 ? -1.704 8.561 -13.379 1.00 89.62 101 PRO A C 1
ATOM 786 O O . PRO A 1 101 ? -2.208 9.348 -12.573 1.00 89.62 101 PRO A O 1
ATOM 789 N N . ASP A 1 102 ? -2.356 8.137 -14.459 1.00 89.62 102 ASP A N 1
ATOM 790 C CA . ASP A 1 102 ? -3.694 8.608 -14.846 1.00 89.62 102 ASP A CA 1
ATOM 791 C C . ASP A 1 102 ? -4.847 7.874 -14.143 1.00 89.62 102 ASP A C 1
ATOM 793 O O . ASP A 1 102 ? -6.014 8.217 -14.329 1.00 89.62 102 ASP A O 1
ATOM 797 N N . GLN A 1 103 ? -4.544 6.892 -13.289 1.00 90.12 103 GLN A N 1
ATOM 798 C CA . GLN A 1 103 ? -5.565 6.131 -12.579 1.00 90.12 103 GLN A CA 1
ATOM 799 C C . GLN A 1 103 ? -6.386 7.034 -11.651 1.00 90.12 103 GLN A C 1
ATOM 801 O O . GLN A 1 103 ? -5.845 7.826 -10.866 1.00 90.12 103 GLN A O 1
ATOM 806 N N . ARG A 1 104 ? -7.713 6.890 -11.709 1.00 90.44 104 ARG A N 1
ATOM 807 C CA . ARG A 1 104 ? -8.635 7.602 -10.819 1.00 90.44 104 ARG A CA 1
ATOM 808 C C . ARG A 1 104 ? -8.476 7.106 -9.386 1.00 90.44 104 ARG A C 1
ATOM 810 O O . ARG A 1 104 ? -8.508 5.903 -9.137 1.00 90.44 104 ARG A O 1
ATOM 817 N N . GLU A 1 105 ? -8.325 8.047 -8.457 1.00 90.44 105 GLU A N 1
ATOM 818 C CA . GLU A 1 105 ? -8.019 7.756 -7.051 1.00 90.44 105 GLU A CA 1
ATOM 819 C C . GLU A 1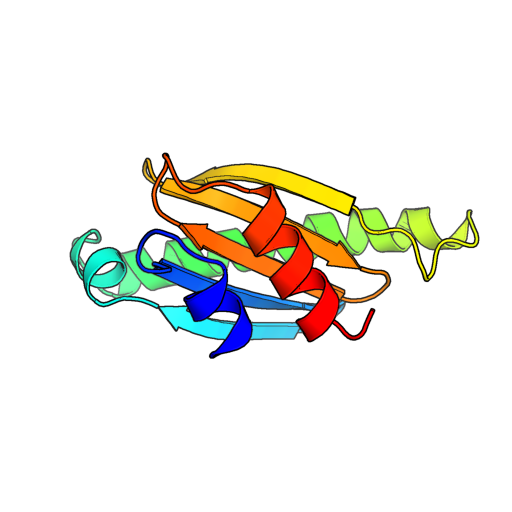 105 ? -9.264 7.307 -6.282 1.00 90.44 105 GLU A C 1
ATOM 821 O O . GLU A 1 105 ? -9.232 6.286 -5.604 1.00 90.44 105 GLU A O 1
ATOM 826 N N . GLU A 1 106 ? -10.382 8.026 -6.426 1.00 89.88 106 GLU A N 1
ATOM 827 C CA . GLU A 1 106 ? -11.611 7.794 -5.650 1.00 89.88 106 GLU A CA 1
ATOM 828 C C . GLU A 1 106 ? -12.115 6.337 -5.669 1.00 89.88 106 GLU A C 1
ATOM 830 O O . GLU A 1 106 ? -12.392 5.799 -4.594 1.00 89.88 106 GLU A O 1
ATOM 835 N N . PRO A 1 107 ? -12.224 5.661 -6.832 1.00 90.38 107 PRO A N 1
ATOM 836 C CA . PRO A 1 107 ? -12.666 4.267 -6.881 1.00 90.38 107 PRO A CA 1
ATOM 837 C C . PRO A 1 107 ? -11.726 3.325 -6.122 1.00 90.38 107 PRO A C 1
ATOM 839 O O . PRO A 1 107 ? -12.184 2.430 -5.412 1.00 90.38 107 PRO A O 1
ATOM 842 N N . LEU A 1 108 ? -10.414 3.553 -6.233 1.00 90.62 108 LEU A N 1
ATOM 843 C CA . LEU A 1 108 ? -9.400 2.751 -5.554 1.00 90.62 108 LEU A CA 1
ATOM 844 C C . LEU A 1 108 ? -9.404 2.982 -4.049 1.00 90.62 108 LEU A C 1
ATOM 846 O O . LEU A 1 108 ? -9.309 2.020 -3.293 1.00 90.62 108 LEU A O 1
ATOM 850 N N . VAL A 1 109 ? -9.553 4.236 -3.617 1.00 88.88 109 VAL A N 1
ATOM 851 C CA . VAL A 1 109 ? -9.659 4.580 -2.196 1.00 88.88 109 VAL A CA 1
ATOM 852 C C . VAL A 1 109 ? -10.877 3.890 -1.590 1.00 88.88 109 VAL A C 1
ATOM 854 O O . VAL A 1 109 ? -10.738 3.225 -0.569 1.00 88.88 109 VAL A O 1
ATOM 857 N N . ARG A 1 110 ? -12.045 3.945 -2.246 1.00 88.12 110 ARG A N 1
ATOM 858 C CA . ARG A 1 110 ? -13.253 3.248 -1.770 1.00 88.12 110 ARG A CA 1
ATOM 859 C C . ARG A 1 110 ? -13.056 1.734 -1.690 1.00 88.12 110 ARG A C 1
ATOM 861 O O . ARG A 1 110 ? -13.351 1.144 -0.658 1.00 88.12 110 ARG A O 1
ATOM 868 N N . ALA A 1 111 ? -12.487 1.120 -2.725 1.00 90.38 111 ALA A N 1
ATOM 869 C CA . ALA A 1 111 ? -12.199 -0.313 -2.717 1.00 90.38 111 ALA A CA 1
ATOM 870 C C . ALA A 1 111 ? -11.190 -0.706 -1.620 1.00 90.38 111 ALA A C 1
ATOM 872 O O . ALA A 1 111 ? -11.326 -1.759 -0.995 1.00 90.38 111 ALA A O 1
ATOM 873 N N . ALA A 1 112 ? -10.181 0.132 -1.366 1.00 88.44 112 ALA A N 1
ATOM 874 C CA . ALA A 1 112 ? -9.224 -0.070 -0.284 1.00 88.44 112 ALA A CA 1
ATOM 875 C C . ALA A 1 112 ? -9.896 0.043 1.093 1.00 88.44 112 ALA A C 1
ATOM 877 O O . ALA A 1 112 ? -9.617 -0.781 1.961 1.00 88.44 112 ALA A O 1
ATOM 878 N N . MET A 1 113 ? -10.816 0.995 1.283 1.00 86.06 113 MET A N 1
ATOM 879 C CA . MET A 1 113 ? -11.611 1.118 2.513 1.00 86.06 113 MET A CA 1
ATOM 880 C C . MET A 1 113 ? -12.423 -0.150 2.788 1.00 86.06 113 MET A C 1
ATOM 882 O O . MET A 1 113 ? -12.314 -0.709 3.877 1.00 86.06 113 MET A O 1
ATOM 886 N N . GLU A 1 114 ? -13.154 -0.656 1.791 1.00 86.56 114 GLU A N 1
ATOM 887 C CA . GLU A 1 114 ? -13.951 -1.882 1.937 1.00 86.56 114 GLU A CA 1
ATOM 888 C C . GLU A 1 114 ? -13.073 -3.076 2.354 1.00 86.56 114 GLU A C 1
ATOM 890 O O . GLU A 1 114 ? -13.425 -3.857 3.239 1.00 86.56 114 GLU A O 1
ATOM 895 N N . LEU A 1 115 ? -11.880 -3.202 1.761 1.00 86.38 115 LEU A N 1
ATOM 896 C CA . LEU A 1 115 ? -10.925 -4.263 2.102 1.00 86.38 115 LEU A CA 1
ATOM 897 C C . LEU A 1 115 ? -10.290 -4.086 3.488 1.00 86.38 115 LEU A C 1
ATOM 899 O O . LEU A 1 115 ? -9.960 -5.076 4.144 1.00 86.38 115 LEU A O 1
ATOM 903 N N . LEU A 1 116 ? -10.137 -2.846 3.950 1.00 81.69 116 LEU A N 1
ATOM 904 C CA . LEU A 1 116 ? -9.696 -2.519 5.305 1.00 81.69 116 LEU A CA 1
ATOM 905 C C . LEU A 1 116 ? -10.830 -2.640 6.341 1.00 81.69 116 LEU A C 1
ATOM 907 O O . LEU A 1 116 ? -10.593 -2.372 7.521 1.00 81.69 116 LEU A O 1
ATOM 911 N N . GLY A 1 117 ? -12.012 -3.130 5.949 1.00 71.00 117 GLY A N 1
ATOM 912 C CA . GLY A 1 117 ? -13.105 -3.506 6.849 1.00 71.00 117 GLY A CA 1
ATOM 913 C C . GLY A 1 117 ? -13.949 -2.333 7.342 1.00 71.00 117 GLY A C 1
ATOM 914 O O . GLY A 1 117 ? -14.355 -2.343 8.507 1.00 71.00 117 GLY A O 1
ATOM 915 N N . VAL A 1 118 ? -14.175 -1.340 6.479 1.00 56.16 118 VAL A N 1
ATOM 916 C CA . VAL A 1 118 ? -14.994 -0.141 6.735 1.00 56.16 118 VAL A CA 1
ATOM 917 C C . VAL A 1 118 ? -16.193 -0.099 5.808 1.00 56.16 118 VAL A C 1
ATOM 919 O O . VAL A 1 118 ? -16.006 -0.422 4.615 1.00 56.16 118 VAL A O 1
#

Radius of gyration: 14.08 Å; chains: 1; bounding box: 33×21×37 Å

pLDDT: mean 82.22, std 11.78, range [42.38, 94.0]

Sequence (118 aa):
METLRRAADEPIDLVAVYGATSFDLFHVSDALSASYDDRASLVATISDLAEEMREEFVRHGLFAGLRPTQKQVEYKSGRLDGRKLLQVYCGGRGMVLLVHPDQREEPLVRAAMELLGV

Foldseek 3Di:
DVQLVVLKPFDWAWKWKDFLPDIGTDDHDPVNCVVDPDPVVVVVVVVVVRVVVNVVLVVVLVVCVVDVCQADKDKDWDDDPQWIWIWIDHRGMIMIITHHNPIDDVSNNVSRVVVVPD